Protein 5N7H (pdb70)

Secondary structure (DSSP, 8-state):
----HHHHS----SHHHHHHHHHHHHHHHHHHHHHHHHHHHHHHHHHHHHTT--HHHHHHHHHHHHHHHHHHS-HHHHHHHHHHHHHHHHHHHHHHHHHHHHHH-

InterPro domains:
  IPR008253 Marvel domain [PF01284] (193-360)
  IPR008253 Marvel domain [PS51225] (188-367)
  IPR010844 Occludin homology domain [PF07303] (446-548)
  IPR010844 Occludin homology domain [PS51980] (440-551)
  IPR031176 ELL/occludin family [PTHR23288] (54-548)

GO terms:
  GO:0005923 bicellular tight junction (C, IDA)
  GO:0045216 cell-cell junction organization (P, IMP)
  GO:0007605 sensory perception of sound (P, IMP)
  GO:0061689 tricellular tight junction (C, IDA)
  GO:0070160 tight junction (C, IDA)
  GO:0005886 plasma membrane (C, EXP)
  GO:0005515 protein binding (F, IPI)
  GO:0030054 cell junction (C, IDA)
  GO:0005737 cytoplasm (C, IDA)
  GO:0016323 basolateral plasma membrane (C, IDA)
  GO:0016324 apical plasma membrane (C, IDA)
  GO:0031410 cytoplasmic vesicle (C, IDA)
  GO:0061028 establishment of endothelial barrier (P, IMP)
  GO:0070830 bicellular tight junction assembly (P, IMP)

Sequence (105 aa):
SMPDYVAKYPVIQTDDERERYKAVFQDQFSEYKELSAEVQAVLRKFDELDAVMSRQEHERISRIHEEFKKKKNDPTFLEKKERCDYLKNKLSHIKQRIQEYDKVM

B-factor: mean 73.09, std 29.48, range [32.97, 174.73]

Nearest PDB structures (foldseek):
  5n7h-assembly1_A  TM=1.010E+00  e=1.079E-13  Homo sapiens
  5n7i-assembly2_B  TM=8.763E-01  e=3.084E-10  Homo sapiens
  5c22-assembly4_D  TM=3.031E-01  e=2.743E+00  Escherichia coli

Solvent-accessible surface area: 8056 Å² total; per-residue (Å²): 132,99,80,88,50,83,72,146,38,73,80,8,142,64,92,105,43,61,78,142,12,81,53,42,45,107,92,17,94,55,65,42,129,131,22,26,58,76,11,93,51,32,68,128,93,11,102,115,46,75,86,118,133,123,212,120,90,135,105,135,62,55,176,54,83,109,80,22,84,154,84,76,63,48,99,90,15,81,109,75,68,74,71,9,64,18,0,121,79,28,8,62,22,0,107,89,36,21,101,40,15,66,168,112,151

Organism: Homo sapiens (NCBI:txid9606)

Structure (mmCIF, N/CA/C/O backbone):
data_5N7H
#
_entry.id   5N7H
#
_cell.length_a   44.039
_cell.length_b   44.039
_cell.length_c   202.843
_cell.angle_alpha   90.00
_cell.angle_beta   90.00
_cell.angle_gamma   120.00
#
_symmetry.space_group_name_H-M   'P 62 2 2'
#
loop_
_entity.id
_entity.type
_entity.pdbx_description
1 polymer 'MARVEL domain-containing protein 2'
2 water water
#
loop_
_atom_site.group_PDB
_atom_site.id
_atom_site.type_symbol
_atom_site.label_atom_id
_atom_site.label_alt_id
_atom_site.label_comp_id
_atom_site.label_asym_id
_atom_site.label_entity_id
_atom_site.label_seq_id
_atom_site.pdbx_PDB_ins_code
_atom_site.Cartn_x
_atom_site.Cartn_y
_atom_site.Cartn_z
_atom_site.occupancy
_atom_site.B_iso_or_equiv
_atom_site.auth_seq_id
_atom_site.auth_comp_id
_atom_site.auth_asym_id
_atom_site.auth_atom_id
_atom_site.pdbx_PDB_model_num
ATOM 1 N N . SER A 1 2 ? 4.170 23.896 102.427 1.00 62.04 438 SER A N 1
ATOM 2 C CA . SER A 1 2 ? 5.074 22.781 102.123 1.00 60.73 438 SER A CA 1
ATOM 3 C C . SER A 1 2 ? 4.544 21.715 101.142 1.00 60.54 438 SER A C 1
ATOM 4 O O . SER A 1 2 ? 5.358 20.973 100.588 1.00 59.81 438 SER A O 1
ATOM 7 N N . MET A 1 3 ? 3.215 21.605 100.926 1.00 54.96 439 MET A N 1
ATOM 8 C CA . MET A 1 3 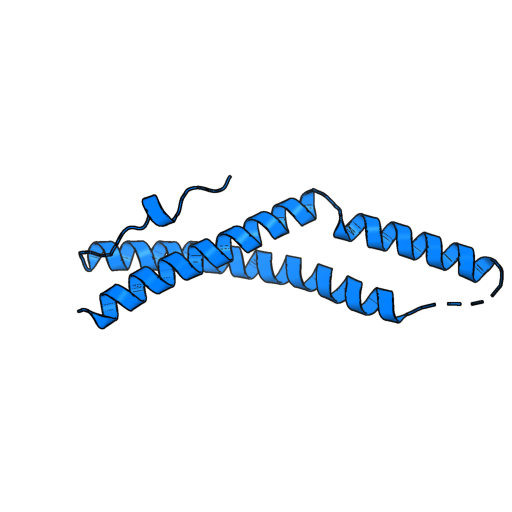? 2.665 20.542 100.066 1.00 50.97 439 MET A CA 1
ATOM 9 C C . MET A 1 3 ? 1.708 21.062 99.004 1.00 53.11 439 MET A C 1
ATOM 10 O O . MET A 1 3 ? 0.500 21.018 99.199 1.00 52.11 439 MET A O 1
ATOM 15 N N . PRO A 1 4 ? 2.248 21.559 97.865 1.00 47.13 440 PRO A N 1
ATOM 16 C CA . PRO A 1 4 ? 1.381 22.031 96.779 1.00 45.00 440 PRO A CA 1
ATOM 17 C C . PRO A 1 4 ? 0.435 20.966 96.216 1.00 43.96 440 PRO A C 1
ATOM 18 O O . PRO A 1 4 ? 0.712 19.769 96.225 1.00 41.78 440 PRO A O 1
ATOM 22 N N . ASP A 1 5 ? -0.665 21.448 95.651 1.00 38.73 441 ASP A N 1
ATOM 23 C CA . ASP A 1 5 ? -1.671 20.618 95.010 1.00 36.99 441 ASP A CA 1
ATOM 24 C C . ASP A 1 5 ? -1.098 20.138 93.687 1.00 42.15 441 ASP A C 1
ATOM 25 O O . ASP A 1 5 ? -1.076 20.881 92.713 1.00 42.50 441 ASP A O 1
ATOM 30 N N . TYR A 1 6 ? -0.608 18.904 93.663 1.00 39.19 442 TYR A N 1
ATOM 31 C CA . TYR A 1 6 ? -0.020 18.317 92.461 1.00 37.67 442 TYR A CA 1
ATOM 32 C C . TYR A 1 6 ? -1.073 17.934 91.408 1.00 39.55 442 TYR A C 1
ATOM 33 O O . TYR A 1 6 ? -0.726 17.715 90.249 1.00 41.21 442 TYR A O 1
ATOM 42 N N . VAL A 1 7 ? -2.341 17.847 91.787 1.00 32.97 443 VAL A N 1
ATOM 43 C CA . VAL A 1 7 ? -3.425 17.534 90.820 1.00 33.01 443 VAL A CA 1
ATOM 44 C C . VAL A 1 7 ? -3.636 18.767 89.951 1.00 39.68 443 VAL A C 1
ATOM 45 O O . VAL A 1 7 ? -3.621 18.665 88.730 1.00 42.57 443 VAL A O 1
ATOM 49 N N . ALA A 1 8 ? -3.736 19.947 90.575 1.00 37.49 444 ALA A N 1
ATOM 50 C CA . ALA A 1 8 ? -3.916 21.221 89.873 1.00 38.10 444 ALA A CA 1
ATOM 51 C C . ALA A 1 8 ? -2.649 21.589 89.070 1.00 41.09 444 ALA A C 1
ATOM 52 O O . ALA A 1 8 ? -2.758 22.136 87.983 1.00 42.16 444 ALA A O 1
ATOM 54 N N . LYS A 1 9 ? -1.463 21.279 89.586 1.00 38.46 445 LYS A N 1
ATOM 55 C CA . LYS A 1 9 ? -0.230 21.647 88.900 1.00 40.37 445 LYS A CA 1
ATOM 56 C C . LYS A 1 9 ? 0.083 20.682 87.771 1.00 46.95 445 LYS A C 1
ATOM 57 O O . LYS A 1 9 ? 0.777 21.067 86.823 1.00 48.38 445 LYS A O 1
ATOM 63 N N . TYR A 1 10 ? -0.426 19.429 87.852 1.00 41.76 446 TYR A N 1
ATOM 64 C CA . TYR A 1 10 ? -0.155 18.433 86.799 1.00 41.21 446 TYR A CA 1
ATOM 65 C C . TYR A 1 10 ? -1.434 17.916 86.168 1.00 45.16 446 TYR A C 1
ATOM 66 O O . TYR A 1 10 ? -1.785 16.772 86.434 1.00 43.86 446 TYR A O 1
ATOM 75 N N . PRO A 1 11 ? -2.123 18.737 85.303 1.00 42.87 447 PRO A N 1
ATOM 76 C CA . PRO A 1 11 ? -3.354 18.258 84.624 1.00 43.57 447 PRO A CA 1
ATOM 77 C C . PRO A 1 11 ? -3.051 17.231 83.537 1.00 51.50 447 PRO A C 1
ATOM 78 O O . PRO A 1 11 ? -1.893 16.890 83.307 1.00 52.34 447 PRO A O 1
ATOM 82 N N . VAL A 1 12 ? -4.079 16.731 82.879 1.00 49.68 448 VAL A N 1
ATOM 83 C CA . VAL A 1 12 ? -3.993 15.776 81.771 1.00 51.81 448 VAL A CA 1
ATOM 84 C C . VAL A 1 12 ? -2.957 16.278 80.730 1.00 56.17 448 VAL A C 1
ATOM 85 O O . VAL A 1 12 ? -2.981 17.456 80.347 1.00 56.87 448 VAL A O 1
ATOM 89 N N . ILE A 1 13 ? -2.037 15.399 80.298 1.00 51.90 449 ILE A N 1
ATOM 90 C CA . ILE A 1 13 ? -1.008 15.795 79.333 1.00 52.31 449 ILE A CA 1
ATOM 91 C C . ILE A 1 13 ? -1.651 15.977 77.987 1.00 62.96 449 ILE A C 1
ATOM 92 O O . ILE A 1 13 ? -2.514 15.183 77.588 1.00 64.21 449 ILE A O 1
ATOM 97 N N . GLN A 1 14 ? -1.252 17.040 77.293 1.00 61.77 450 GLN A N 1
ATOM 98 C CA . GLN A 1 14 ? -1.809 17.322 75.991 1.00 64.20 450 GLN A CA 1
ATOM 99 C C . GLN A 1 14 ? -0.790 17.218 74.863 1.00 69.66 450 GLN A C 1
ATOM 100 O O . GLN A 1 14 ? -1.165 16.805 73.769 1.00 71.27 450 GLN A O 1
ATOM 106 N N . THR A 1 15 ? 0.496 17.566 75.130 1.00 64.15 451 THR A N 1
ATOM 107 C CA . THR A 1 15 ? 1.565 17.578 74.121 1.00 65.80 451 THR A CA 1
ATOM 108 C C . THR A 1 15 ? 2.772 16.792 74.577 1.00 69.36 451 THR A C 1
ATOM 109 O O . THR A 1 15 ? 2.917 16.558 75.771 1.00 68.28 451 THR A O 1
ATOM 113 N N . ASP A 1 16 ? 3.660 16.402 73.643 1.00 69.18 452 ASP A N 1
ATOM 114 C CA . ASP A 1 16 ? 4.910 15.716 73.974 1.00 69.49 452 ASP A CA 1
ATOM 115 C C . ASP A 1 16 ? 5.790 16.643 74.819 1.00 72.22 452 ASP A C 1
ATOM 116 O O . ASP A 1 16 ? 6.416 16.158 75.758 1.00 71.66 452 ASP A O 1
ATOM 121 N N . ASP A 1 17 ? 5.779 17.978 74.542 1.00 68.42 453 ASP A N 1
ATOM 122 C CA . ASP A 1 17 ? 6.522 18.969 75.331 1.00 67.74 453 ASP A CA 1
ATOM 123 C C . ASP A 1 17 ? 6.068 18.911 76.775 1.00 66.65 453 ASP A C 1
ATOM 124 O O . ASP A 1 17 ? 6.906 18.923 77.657 1.00 64.51 453 ASP A O 1
ATOM 129 N N . GLU A 1 18 ? 4.754 18.782 77.014 1.00 60.93 454 GLU A N 1
ATOM 130 C CA . GLU A 1 18 ? 4.233 18.662 78.361 1.00 57.10 454 GLU A CA 1
ATOM 131 C C . GLU A 1 18 ? 4.668 17.350 78.985 1.00 56.58 454 GLU A C 1
ATOM 132 O O . GLU A 1 18 ? 5.122 17.371 80.119 1.00 53.96 454 GLU A O 1
ATOM 138 N N . ARG A 1 19 ? 4.612 16.230 78.225 1.00 53.09 455 ARG A N 1
ATOM 139 C CA . ARG A 1 19 ? 5.046 14.910 78.691 1.00 51.83 455 ARG A CA 1
ATOM 140 C C . ARG A 1 19 ? 6.512 14.969 79.148 1.00 54.90 455 ARG A C 1
ATOM 141 O O . ARG A 1 19 ? 6.840 14.416 80.192 1.00 53.54 455 ARG A O 1
ATOM 149 N N . GLU A 1 20 ? 7.383 15.643 78.371 1.00 51.69 456 GLU A N 1
ATOM 150 C CA . GLU A 1 20 ? 8.802 15.780 78.709 1.00 52.39 456 GLU A CA 1
ATOM 151 C C . GLU A 1 20 ? 8.998 16.557 79.971 1.00 56.81 456 GLU A C 1
ATOM 152 O O . GLU A 1 20 ? 9.855 16.191 80.784 1.00 58.90 456 GLU A O 1
ATOM 158 N N . ARG A 1 21 ? 8.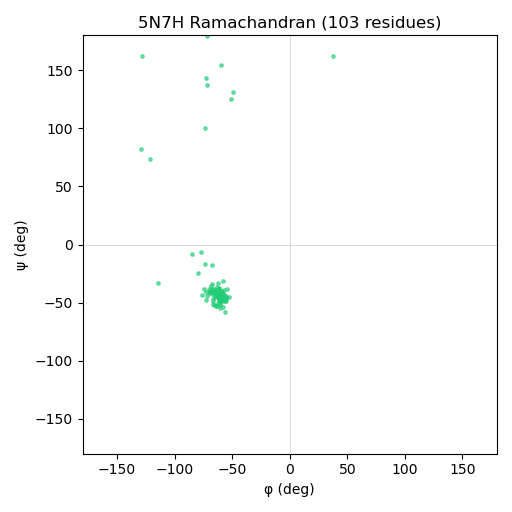180 17.608 80.161 1.00 50.93 457 ARG A N 1
ATOM 159 C CA . ARG A 1 21 ? 8.225 18.417 81.360 1.00 50.15 457 ARG A CA 1
ATOM 160 C C . ARG A 1 21 ? 7.802 17.569 82.579 1.00 50.60 457 ARG A C 1
ATOM 161 O O . ARG A 1 21 ? 8.406 17.689 83.645 1.00 46.39 457 ARG A O 1
ATOM 169 N N . TYR A 1 22 ? 6.794 16.690 82.412 1.00 47.52 458 TYR A N 1
ATOM 170 C CA . TYR A 1 22 ? 6.341 15.873 83.552 1.00 45.61 458 TYR A CA 1
ATOM 171 C C . TYR A 1 22 ? 7.395 14.843 83.895 1.00 48.89 458 TYR A C 1
ATOM 172 O O . TYR A 1 22 ? 7.612 14.600 85.072 1.00 46.27 458 TYR A O 1
ATOM 181 N N . LYS A 1 23 ? 8.055 14.262 82.872 1.00 48.85 459 LYS A N 1
ATOM 182 C CA . LYS A 1 23 ? 9.138 13.285 83.033 1.00 50.35 459 LYS A CA 1
ATOM 183 C C . LYS A 1 23 ? 10.311 13.886 83.823 1.00 55.29 459 LYS A C 1
ATOM 184 O O . LYS A 1 23 ? 10.796 13.264 84.768 1.00 56.87 459 LYS A O 1
ATOM 190 N N . ALA A 1 24 ? 10.741 15.092 83.459 1.00 50.77 460 ALA A N 1
ATOM 191 C CA . ALA A 1 24 ? 11.835 15.763 84.153 1.00 50.79 460 ALA A CA 1
ATOM 192 C C . ALA A 1 24 ? 11.456 16.030 85.635 1.00 50.82 460 ALA A C 1
ATOM 193 O O . ALA A 1 24 ? 12.267 15.790 86.519 1.00 49.11 460 ALA A O 1
ATOM 195 N N . VAL A 1 25 ? 10.209 16.444 85.909 1.00 45.88 461 VAL A N 1
ATOM 196 C CA . VAL A 1 25 ? 9.798 16.672 87.297 1.00 44.77 461 VAL A CA 1
ATOM 197 C C . VAL A 1 25 ? 9.824 15.329 88.082 1.00 48.94 461 VAL A C 1
ATOM 198 O O . VAL A 1 25 ? 10.337 15.257 89.197 1.00 47.14 461 VAL A O 1
ATOM 202 N N . PHE A 1 26 ? 9.344 14.266 87.442 1.00 46.97 462 PHE A N 1
ATOM 203 C CA . PHE A 1 26 ? 9.342 12.931 88.028 1.00 46.13 462 PHE A CA 1
ATOM 204 C C . PHE A 1 26 ? 10.785 12.507 88.403 1.00 49.81 462 PHE A C 1
ATOM 205 O O . PHE A 1 26 ? 11.008 12.094 89.532 1.00 49.07 462 PHE A O 1
ATOM 213 N N . GLN A 1 27 ? 11.759 12.656 87.479 1.00 48.02 463 GLN A N 1
ATOM 214 C CA . GLN A 1 27 ? 13.157 12.313 87.721 1.00 48.80 463 GLN A CA 1
ATOM 215 C C . GLN A 1 27 ? 13.759 13.159 88.858 1.00 54.69 463 GLN A C 1
ATOM 216 O O . GLN A 1 27 ? 14.463 12.610 89.701 1.00 55.32 463 GLN A O 1
ATOM 222 N N . ASP A 1 28 ? 13.525 14.487 88.866 1.00 53.00 464 ASP A N 1
ATOM 223 C CA . ASP A 1 28 ? 14.055 15.344 89.933 1.00 53.01 464 ASP A CA 1
ATOM 224 C C . ASP A 1 28 ? 13.520 14.907 91.298 1.00 54.63 464 ASP A C 1
ATOM 225 O O . ASP A 1 28 ? 14.303 14.756 92.238 1.00 55.10 464 ASP A O 1
ATOM 230 N N . GLN A 1 29 ? 12.203 14.683 91.390 1.00 49.99 465 GLN A N 1
ATOM 231 C CA . GLN A 1 29 ? 11.513 14.342 92.640 1.00 47.97 465 GLN A CA 1
ATOM 232 C C . GLN A 1 29 ? 11.761 12.904 93.085 1.00 54.30 465 GLN A C 1
ATOM 233 O O . GLN A 1 29 ? 11.952 12.688 94.275 1.00 53.71 465 GLN A O 1
ATOM 239 N N . PHE A 1 30 ? 11.822 11.934 92.142 1.00 53.19 466 PHE A N 1
AT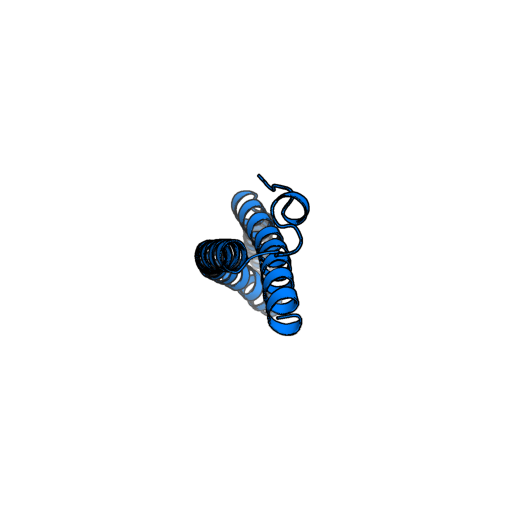OM 240 C CA . PHE A 1 30 ? 12.074 10.528 92.445 1.00 54.35 466 PHE A CA 1
ATOM 241 C C . PHE A 1 30 ? 13.419 10.339 93.101 1.00 60.94 466 PHE A C 1
ATOM 242 O O . PHE A 1 30 ? 13.507 9.563 94.041 1.00 60.56 466 PHE A O 1
ATOM 250 N N . SER A 1 31 ? 14.445 11.104 92.686 1.00 60.14 467 SER A N 1
ATOM 251 C CA . SER A 1 31 ? 15.766 11.008 93.321 1.00 63.05 467 SER A CA 1
ATOM 252 C C . SER A 1 31 ? 15.709 11.561 94.744 1.00 66.28 467 SER A C 1
ATOM 253 O O . SER A 1 31 ? 16.239 10.946 95.671 1.00 67.28 467 SER A O 1
ATOM 256 N N . GLU A 1 32 ? 15.000 12.671 94.924 1.00 62.05 468 GLU A N 1
ATOM 257 C CA . GLU A 1 32 ? 14.797 13.262 96.241 1.00 61.31 468 GLU A CA 1
ATOM 258 C C . GLU A 1 32 ? 14.018 12.270 97.141 1.00 61.99 468 GLU A C 1
ATOM 259 O O . GLU A 1 32 ? 14.435 12.049 98.274 1.00 63.71 468 GLU A O 1
ATOM 265 N N . TYR A 1 33 ? 12.950 11.613 96.602 1.00 53.84 469 TYR A N 1
ATOM 266 C CA . TYR A 1 33 ? 12.125 10.619 97.312 1.00 49.50 469 TYR A CA 1
ATOM 267 C C . TYR A 1 33 ? 12.934 9.360 97.671 1.00 54.70 469 TYR A C 1
ATOM 268 O O . TYR A 1 33 ? 12.739 8.818 98.752 1.00 53.04 469 TYR A O 1
ATOM 277 N N . LYS A 1 34 ? 13.782 8.872 96.744 1.00 54.70 470 LYS A N 1
ATOM 278 C CA . LYS A 1 34 ? 14.619 7.687 96.950 1.00 59.42 470 LYS A CA 1
ATOM 279 C C . LYS A 1 34 ? 15.521 7.862 98.186 1.00 63.02 470 LYS A C 1
ATOM 280 O O . LYS A 1 34 ? 15.604 6.963 99.019 1.00 62.37 470 LYS A O 1
ATOM 286 N N . GLU A 1 35 ? 16.123 9.051 98.320 1.00 62.13 471 GLU A N 1
ATOM 287 C CA . GLU A 1 35 ? 17.017 9.438 99.432 1.00 63.15 471 GLU A CA 1
ATOM 288 C C . GLU A 1 35 ? 16.265 9.560 100.761 1.00 64.21 471 GLU A C 1
ATOM 289 O O . GLU A 1 35 ? 16.819 9.162 101.779 1.00 66.98 471 GLU A O 1
ATOM 295 N N . LEU A 1 36 ? 15.006 10.089 100.762 1.00 54.83 472 LEU A N 1
ATOM 296 C CA . LEU A 1 36 ? 14.187 10.230 101.983 1.00 51.18 472 LEU A CA 1
ATOM 297 C C . LEU A 1 36 ? 13.605 8.925 102.425 1.00 56.82 472 LEU A C 1
ATOM 298 O O . LEU A 1 36 ? 13.477 8.697 103.624 1.00 56.32 472 LEU A O 1
ATOM 303 N N . SER A 1 37 ? 13.085 8.148 101.454 1.00 54.81 473 SER A N 1
ATOM 304 C CA . SER A 1 37 ? 12.455 6.848 101.642 1.00 54.59 473 SER A CA 1
ATOM 305 C C . SER A 1 37 ? 13.407 5.892 102.383 1.00 60.92 473 SER A C 1
ATOM 306 O O . SER A 1 37 ? 12.981 5.252 103.350 1.00 60.60 473 SER A O 1
ATOM 309 N N . ALA A 1 38 ? 14.687 5.846 101.962 1.00 58.95 474 ALA A N 1
ATOM 310 C CA . ALA A 1 38 ? 15.724 4.989 102.558 1.00 62.74 474 ALA A CA 1
ATOM 311 C C . ALA A 1 38 ? 15.912 5.344 104.043 1.00 68.94 474 ALA A C 1
ATOM 312 O O . ALA A 1 38 ? 15.789 4.477 104.927 1.00 70.30 474 ALA A O 1
ATOM 314 N N . GLU A 1 39 ? 16.181 6.637 104.290 1.00 62.89 475 GLU A N 1
ATOM 315 C CA . GLU A 1 39 ? 16.358 7.243 105.596 1.00 62.18 475 GLU A CA 1
ATOM 316 C C . GLU A 1 39 ? 15.138 6.975 106.488 1.00 64.46 475 GLU A C 1
ATOM 317 O O . GLU A 1 39 ? 15.322 6.564 107.617 1.00 65.81 475 GLU A O 1
ATOM 323 N N . VAL A 1 40 ? 13.905 7.160 105.988 1.00 58.67 476 VAL A N 1
ATOM 324 C CA . VAL A 1 40 ? 12.693 6.908 106.784 1.00 57.59 476 VAL A CA 1
ATOM 325 C C . VAL A 1 40 ? 12.546 5.413 107.115 1.00 63.30 476 VAL A C 1
ATOM 326 O O . VAL A 1 40 ? 12.304 5.042 108.267 1.00 64.52 476 VAL A O 1
ATOM 330 N N . GLN A 1 41 ? 12.724 4.563 106.109 1.00 61.32 477 GLN A N 1
ATOM 331 C CA . GLN A 1 41 ? 12.583 3.118 106.239 1.00 62.63 477 GLN A CA 1
ATOM 332 C C . GLN A 1 41 ? 13.603 2.517 107.184 1.00 69.83 477 GLN A C 1
ATOM 333 O O . GLN A 1 41 ? 13.252 1.637 107.980 1.00 71.82 477 GLN A O 1
ATOM 339 N N . ALA A 1 42 ? 14.858 3.002 107.130 1.00 66.61 478 ALA A N 1
ATOM 340 C CA . ALA A 1 42 ? 15.908 2.505 108.013 1.00 68.82 478 ALA A CA 1
ATOM 341 C C . ALA A 1 42 ? 15.527 2.752 109.472 1.00 72.85 478 ALA A C 1
ATOM 342 O O . ALA A 1 42 ? 15.689 1.855 110.295 1.00 75.12 478 ALA A O 1
ATOM 344 N N . VAL A 1 43 ? 14.934 3.915 109.772 1.00 67.01 479 VAL A N 1
ATOM 345 C CA . VAL A 1 43 ? 14.515 4.247 111.133 1.00 68.17 479 VAL A CA 1
ATOM 346 C C . VAL A 1 43 ? 13.382 3.319 111.638 1.00 72.81 479 VAL A C 1
ATOM 347 O O . VAL A 1 43 ? 13.514 2.726 112.716 1.00 74.66 479 VAL A O 1
ATOM 351 N N . LEU A 1 44 ? 12.298 3.181 110.850 1.00 69.08 480 LEU A N 1
ATOM 352 C CA . LEU A 1 44 ? 11.134 2.353 111.200 1.00 70.99 480 LEU A CA 1
ATOM 353 C C . LEU A 1 44 ? 11.449 0.861 111.413 1.00 81.11 480 LEU A C 1
ATOM 354 O O . LEU A 1 44 ? 10.956 0.276 112.386 1.00 83.28 480 LEU A O 1
ATOM 359 N N . ARG A 1 45 ? 12.311 0.273 110.543 1.00 87.16 481 ARG A N 1
ATOM 360 C CA . ARG A 1 45 ? 12.757 -1.128 110.634 1.00 88.23 481 ARG A CA 1
ATOM 361 C C . ARG A 1 45 ? 13.504 -1.361 111.933 1.00 93.14 481 ARG A C 1
ATOM 362 O O . ARG A 1 45 ? 13.279 -2.376 112.594 1.00 93.68 481 ARG A O 1
ATOM 370 N N . LYS A 1 46 ? 14.379 -0.406 112.308 1.00 90.03 482 LYS A N 1
ATOM 371 C CA . LYS A 1 46 ? 15.172 -0.455 113.536 1.00 89.94 482 LYS A CA 1
ATOM 372 C C . LYS A 1 46 ? 14.255 -0.547 114.749 1.00 97.00 482 LYS A C 1
ATOM 373 O O . LYS A 1 46 ? 14.532 -1.318 115.672 1.00 97.06 482 LYS A O 1
ATOM 379 N N . PHE A 1 47 ? 13.140 0.196 114.717 1.00 95.80 483 PHE A N 1
ATOM 380 C CA . PHE A 1 47 ? 12.160 0.173 115.792 1.00 97.38 483 PHE A CA 1
ATOM 381 C C . PHE A 1 47 ? 11.563 -1.209 115.944 1.00 103.48 483 PHE A C 1
ATOM 382 O O . PHE A 1 47 ? 11.486 -1.712 117.069 1.00 103.23 483 PHE A O 1
ATOM 390 N N . ASP A 1 48 ? 11.227 -1.855 114.811 1.00 101.43 484 ASP A N 1
ATOM 391 C CA . ASP A 1 48 ? 10.685 -3.214 114.794 1.00 102.93 484 ASP A CA 1
ATOM 392 C C . ASP A 1 48 ? 11.661 -4.230 115.395 1.00 106.73 484 ASP A C 1
ATOM 393 O O . ASP A 1 48 ? 11.244 -5.027 116.235 1.00 106.23 484 ASP A O 1
ATOM 398 N N . GLU A 1 49 ? 12.967 -4.139 115.040 1.00 103.68 485 GLU A N 1
ATOM 399 C CA . GLU A 1 49 ? 14.039 -4.981 115.604 1.00 103.64 485 GLU A CA 1
ATOM 400 C C . GLU A 1 49 ? 14.103 -4.797 117.128 1.00 108.11 485 GLU A C 1
ATOM 401 O O . GLU A 1 49 ? 14.181 -5.778 117.875 1.00 108.20 485 GLU A O 1
ATOM 407 N N . LEU A 1 50 ? 14.102 -3.526 117.575 1.00 104.05 486 LEU A N 1
ATOM 408 C CA . LEU A 1 50 ? 14.237 -3.162 118.977 1.00 103.76 486 LEU A CA 1
ATOM 409 C C . LEU A 1 50 ? 13.124 -3.690 119.872 1.00 109.31 486 LEU A C 1
ATOM 410 O O . LEU A 1 50 ? 13.430 -4.166 120.962 1.00 108.43 486 LEU A O 1
ATOM 415 N N . ASP A 1 51 ? 11.864 -3.677 119.403 1.00 108.29 487 ASP A N 1
ATOM 416 C CA . ASP A 1 51 ? 10.720 -4.211 120.150 1.00 109.89 487 ASP A CA 1
ATOM 417 C C . ASP A 1 51 ? 10.861 -5.715 120.416 1.00 114.90 487 ASP A C 1
ATOM 418 O O . ASP A 1 51 ? 10.418 -6.205 121.455 1.00 114.37 487 ASP A O 1
ATOM 423 N N . ALA A 1 52 ? 11.489 -6.429 119.471 1.00 112.41 488 ALA A N 1
ATOM 424 C CA . ALA A 1 52 ? 11.728 -7.865 119.513 1.00 113.21 488 ALA A CA 1
ATOM 425 C C . ALA A 1 52 ? 12.725 -8.340 120.601 1.00 117.24 488 ALA A C 1
ATOM 426 O O . ALA A 1 52 ? 12.726 -9.522 120.912 1.00 117.33 488 ALA A O 1
ATOM 428 N N . VAL A 1 53 ? 13.564 -7.448 121.171 1.00 112.99 489 VAL A N 1
ATOM 429 C CA . VAL A 1 53 ? 14.562 -7.817 122.195 1.00 112.37 489 VAL A CA 1
ATOM 430 C C . VAL A 1 53 ? 13.909 -8.261 123.534 1.00 116.39 489 VAL A C 1
ATOM 431 O O . VAL A 1 53 ? 14.382 -9.221 124.155 1.00 116.03 489 VAL A O 1
ATOM 435 N N . MET A 1 54 ? 12.841 -7.568 123.962 1.00 113.02 490 MET A N 1
ATOM 436 C CA . MET A 1 54 ? 12.133 -7.854 125.211 1.00 151.04 490 MET A CA 1
ATOM 437 C C . MET A 1 54 ? 11.319 -9.136 125.113 1.00 174.73 490 MET A C 1
ATOM 438 O O . MET A 1 54 ? 11.431 -9.997 125.982 1.00 135.03 490 MET A O 1
ATOM 443 N N . SER A 1 63 ? 15.934 -9.231 137.704 1.00 92.28 499 SER A N 1
ATOM 444 C CA . SER A 1 63 ? 16.354 -8.048 138.450 1.00 93.11 499 SER A CA 1
ATOM 445 C C . SER A 1 63 ? 15.520 -6.784 138.207 1.00 98.71 499 SER A C 1
ATOM 446 O O . SER A 1 63 ? 14.814 -6.682 137.207 1.00 96.87 499 SER A O 1
ATOM 449 N N . ARG A 1 64 ? 15.639 -5.803 139.146 1.00 98.41 500 ARG A N 1
ATOM 450 C CA . ARG A 1 64 ? 15.031 -4.471 139.053 1.00 98.49 500 ARG A CA 1
ATOM 451 C C . ARG A 1 64 ? 15.878 -3.628 138.084 1.00 102.55 500 ARG A C 1
ATOM 452 O O . ARG A 1 64 ? 15.474 -2.547 137.654 1.00 101.72 500 ARG A O 1
ATOM 460 N N . GLN A 1 65 ? 17.017 -4.204 137.661 1.00 100.19 501 GLN A N 1
ATOM 461 C CA . GLN A 1 65 ? 17.900 -3.637 136.660 1.00 100.21 501 GLN A CA 1
ATOM 462 C C . GLN A 1 65 ? 17.215 -3.773 135.298 1.00 102.14 501 GLN A C 1
ATOM 463 O O . GLN A 1 65 ? 17.265 -2.841 134.499 1.00 101.62 501 GLN A O 1
ATOM 469 N N . GLU A 1 66 ? 16.554 -4.924 135.041 1.00 97.60 502 GLU A N 1
ATOM 470 C CA . GLU A 1 66 ? 15.827 -5.147 133.790 1.00 96.29 502 GLU A CA 1
ATOM 471 C C . GLU A 1 66 ? 14.802 -4.036 133.580 1.00 100.47 502 GLU A C 1
ATOM 472 O O . GLU A 1 66 ? 14.726 -3.477 132.487 1.00 98.60 502 GLU A O 1
ATOM 478 N N . HIS A 1 67 ? 14.059 -3.686 134.652 1.00 98.46 503 HIS A N 1
ATOM 479 C CA . HIS A 1 67 ? 13.073 -2.607 134.656 1.00 98.43 503 HIS A CA 1
ATOM 480 C C . HIS A 1 67 ? 13.757 -1.293 134.261 1.00 103.48 503 HIS A C 1
ATOM 481 O O . HIS A 1 67 ? 13.234 -0.583 133.404 1.00 103.21 503 HIS A O 1
ATOM 488 N N . GLU A 1 68 ? 14.945 -1.004 134.835 1.00 101.23 504 GLU A N 1
ATOM 489 C CA . GLU A 1 68 ? 15.702 0.209 134.519 1.00 102.12 504 GLU A CA 1
ATOM 490 C C . GLU A 1 68 ? 16.063 0.245 133.042 1.00 104.29 504 GLU A C 1
ATOM 491 O O . GLU A 1 68 ? 15.821 1.251 132.383 1.00 103.72 504 GLU A O 1
ATOM 497 N N . ARG A 1 69 ? 16.638 -0.852 132.528 1.00 100.26 505 ARG A N 1
ATOM 498 C CA . ARG A 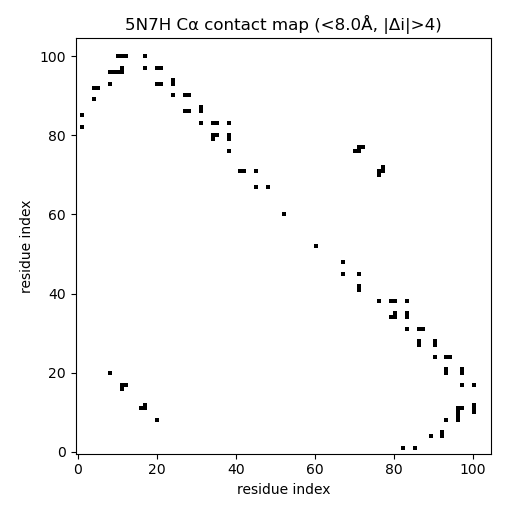1 69 ? 17.071 -0.975 131.138 1.00 99.27 505 ARG A CA 1
ATOM 499 C C . ARG A 1 69 ? 15.931 -0.841 130.125 1.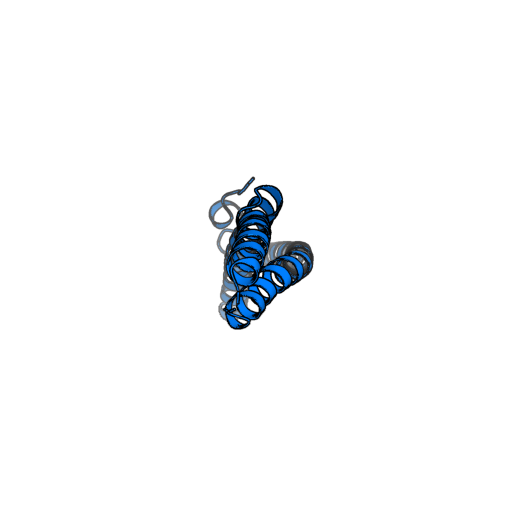00 102.71 505 ARG A C 1
ATOM 500 O O . ARG A 1 69 ? 16.098 -0.156 129.116 1.00 102.08 505 ARG A O 1
ATOM 508 N N . ILE A 1 70 ? 14.788 -1.496 130.382 1.00 99.19 506 ILE A N 1
ATOM 509 C CA . ILE A 1 70 ? 13.620 -1.428 129.501 1.00 98.40 506 ILE A CA 1
ATOM 510 C C . ILE A 1 70 ? 13.218 0.012 129.332 1.00 101.70 506 ILE A C 1
ATOM 511 O O . ILE A 1 70 ? 13.187 0.504 128.217 1.00 99.96 506 ILE A O 1
ATOM 516 N N . SER A 1 71 ? 12.917 0.677 130.458 1.00 99.26 507 SER A N 1
ATOM 517 C CA . SER A 1 71 ? 12.460 2.057 130.515 1.00 99.23 507 SER A CA 1
ATOM 518 C C . SER A 1 71 ? 13.417 2.991 129.811 1.00 102.50 507 SER A C 1
ATOM 519 O O . SER A 1 71 ? 12.972 3.894 129.108 1.00 101.69 507 SER A O 1
ATOM 522 N N . ARG A 1 72 ? 14.723 2.738 129.945 1.00 99.67 508 ARG A N 1
ATOM 523 C CA . ARG A 1 72 ? 15.781 3.502 129.288 1.00 99.45 508 ARG A CA 1
ATOM 524 C C . ARG A 1 72 ? 15.653 3.320 127.784 1.00 102.79 508 ARG A C 1
ATOM 525 O O . ARG A 1 72 ? 15.548 4.316 127.063 1.00 102.30 508 ARG A O 1
ATOM 533 N N . ILE A 1 73 ? 15.597 2.051 127.323 1.00 99.44 509 ILE A N 1
ATOM 534 C CA . ILE A 1 73 ? 15.423 1.705 125.909 1.00 98.69 509 ILE A CA 1
ATOM 535 C C . ILE A 1 73 ? 14.131 2.325 125.383 1.00 103.23 509 ILE A C 1
ATOM 536 O O . ILE A 1 73 ? 14.164 3.021 124.371 1.00 101.92 509 ILE A O 1
ATOM 541 N N . HIS A 1 74 ? 13.005 2.053 126.073 1.00 101.49 510 HIS A N 1
ATOM 542 C CA . HIS A 1 74 ? 11.664 2.496 125.715 1.00 102.64 510 HIS A CA 1
ATOM 543 C C . HIS A 1 74 ? 11.597 3.982 125.507 1.00 103.63 510 HIS A C 1
ATOM 544 O O . HIS A 1 74 ? 10.991 4.414 124.534 1.00 103.36 510 HIS A O 1
ATOM 551 N N . GLU A 1 75 ? 12.204 4.761 126.406 1.00 98.40 511 GLU A N 1
ATOM 552 C CA . GLU A 1 75 ? 12.199 6.205 126.262 1.00 97.75 511 GLU A CA 1
ATOM 553 C C . GLU A 1 75 ? 13.006 6.609 125.053 1.00 98.47 511 GLU A C 1
ATOM 554 O O . GLU A 1 75 ? 12.479 7.332 124.219 1.00 97.37 511 GLU A O 1
ATOM 560 N N . GLU A 1 76 ? 14.228 6.070 124.902 1.00 94.40 512 GLU A N 1
ATOM 561 C CA . GLU A 1 76 ? 15.105 6.347 123.757 1.00 93.83 512 GLU A CA 1
ATOM 562 C C . GLU A 1 76 ? 14.416 6.007 122.424 1.00 96.50 512 GLU A C 1
ATOM 563 O O . GLU A 1 76 ? 14.502 6.780 121.467 1.00 95.51 512 GLU A O 1
ATOM 569 N N . PHE A 1 77 ? 13.796 4.821 122.357 1.00 92.44 513 PHE A N 1
ATOM 570 C CA . PHE A 1 77 ? 13.096 4.304 121.188 1.00 91.65 513 PHE A CA 1
ATOM 571 C C . PHE A 1 77 ? 11.915 5.208 120.823 1.00 92.24 513 PHE A C 1
ATOM 572 O O . PHE A 1 77 ? 11.796 5.629 119.680 1.00 89.85 513 PHE A O 1
ATOM 580 N N . LYS A 1 78 ? 11.075 5.524 121.816 1.00 89.17 514 LYS A N 1
ATOM 581 C CA . LYS A 1 78 ? 9.885 6.350 121.680 1.00 89.53 514 LYS A CA 1
ATOM 582 C C . LYS A 1 78 ? 10.237 7.762 121.223 1.00 91.94 514 LYS A C 1
ATOM 583 O O . LYS A 1 78 ? 9.505 8.337 120.414 1.00 92.69 514 LYS A O 1
ATOM 589 N N . LYS A 1 79 ? 11.364 8.299 121.736 1.00 85.29 515 LYS A N 1
ATOM 590 C CA . LYS A 1 79 ? 11.881 9.626 121.433 1.00 83.68 515 LYS A CA 1
ATOM 591 C C . LYS A 1 79 ? 12.292 9.767 119.957 1.00 83.02 515 LYS A C 1
ATOM 592 O O . LYS A 1 79 ? 12.049 10.818 119.371 1.00 81.06 515 LYS A O 1
ATOM 598 N N . LYS A 1 80 ? 12.912 8.717 119.373 1.00 77.23 516 LYS A N 1
ATOM 599 C CA . LYS A 1 80 ? 13.400 8.708 117.992 1.00 75.59 516 LYS A CA 1
ATOM 600 C C . LYS A 1 80 ? 12.263 8.648 116.960 1.00 75.65 516 LYS A C 1
ATOM 601 O O . LYS A 1 80 ? 12.303 9.377 115.973 1.00 72.20 516 LYS A O 1
ATOM 607 N N . LYS A 1 81 ? 11.262 7.788 117.196 1.00 7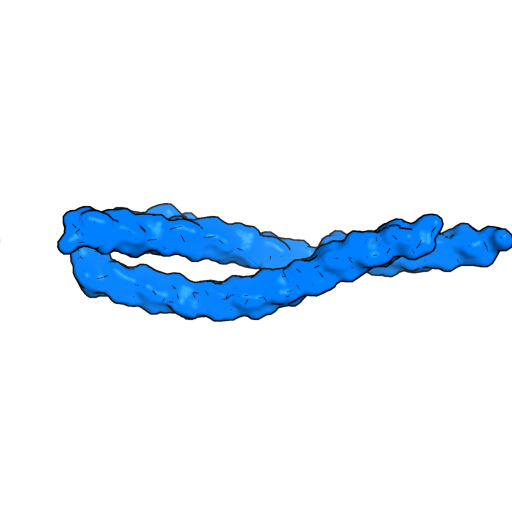3.20 517 LYS A N 1
ATOM 608 C CA . LYS A 1 81 ? 10.116 7.623 116.309 1.00 71.87 517 LYS A CA 1
ATOM 609 C C . LYS A 1 81 ? 9.228 8.836 116.275 1.00 70.96 517 LYS A C 1
ATOM 610 O O . LYS A 1 81 ? 8.775 9.209 115.199 1.00 67.47 517 LYS A O 1
ATOM 616 N N . ASN A 1 82 ? 9.021 9.477 117.432 1.00 67.53 518 ASN A N 1
ATOM 617 C CA . ASN A 1 82 ? 8.164 10.668 117.548 1.00 65.08 518 ASN A CA 1
ATOM 618 C C . ASN A 1 82 ? 8.887 11.985 117.215 1.00 61.15 518 ASN A C 1
ATOM 619 O O . ASN A 1 82 ? 8.240 13.042 117.234 1.00 57.62 518 ASN A O 1
ATOM 624 N N . ASP A 1 83 ? 10.236 11.941 117.032 1.00 53.20 519 ASP A N 1
ATOM 625 C CA . ASP A 1 83 ? 11.012 13.158 116.791 1.00 50.55 519 ASP A CA 1
ATOM 626 C C . ASP A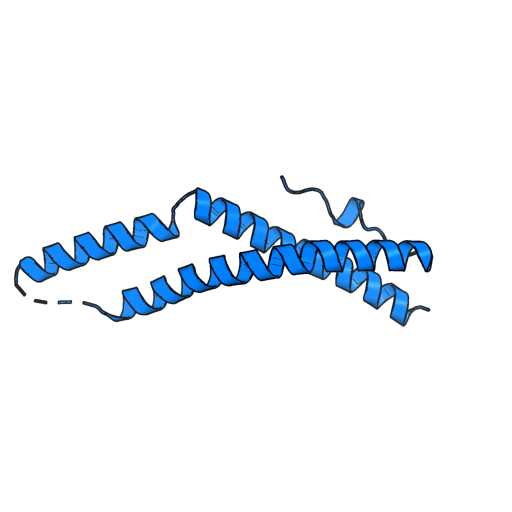 1 83 ? 10.419 14.030 115.651 1.00 51.19 519 ASP A C 1
ATOM 627 O O . ASP A 1 83 ? 10.246 13.541 114.540 1.00 49.36 519 ASP A O 1
ATOM 632 N N . PRO A 1 84 ? 10.128 15.326 115.913 1.00 47.26 520 PRO A N 1
ATOM 633 C CA . PRO A 1 84 ? 9.525 16.176 114.874 1.00 43.61 520 PRO A CA 1
ATOM 634 C C . PRO A 1 84 ? 10.330 16.309 113.581 1.00 45.60 520 PRO A C 1
ATOM 635 O O . PRO A 1 84 ? 9.707 16.446 112.538 1.00 43.82 520 PRO A O 1
ATOM 639 N N . THR A 1 85 ? 11.687 16.250 113.621 1.00 41.39 521 THR A N 1
ATOM 640 C CA . THR A 1 85 ? 12.470 16.334 112.385 1.00 41.40 521 THR A CA 1
ATOM 641 C C . THR A 1 85 ? 12.2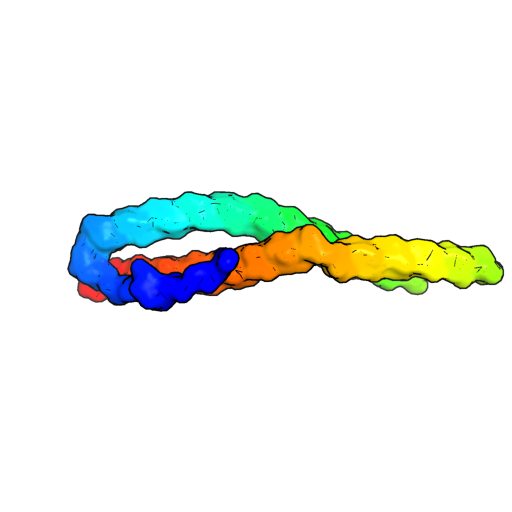38 15.069 111.579 1.00 42.62 521 THR A C 1
ATOM 642 O O . THR A 1 85 ? 12.045 15.142 110.378 1.00 40.57 521 THR A O 1
ATOM 646 N N . PHE A 1 86 ? 12.191 13.921 112.252 1.00 39.59 522 PHE A N 1
ATOM 647 C CA . PHE A 1 86 ? 11.930 12.660 111.575 1.00 39.10 522 PHE A CA 1
ATOM 648 C C . PHE A 1 86 ? 10.471 12.673 110.979 1.00 45.41 522 PHE A C 1
ATOM 649 O O . PHE A 1 86 ? 10.249 12.255 109.837 1.00 45.92 522 PHE A O 1
ATOM 657 N N . LEU A 1 87 ? 9.488 13.133 111.769 1.00 40.63 523 LEU A N 1
ATOM 658 C CA . LEU A 1 87 ? 8.099 13.120 111.322 1.00 39.84 523 LEU A CA 1
ATOM 659 C C . LEU A 1 87 ? 7.857 14.105 110.163 1.00 44.34 523 LEU A C 1
ATOM 660 O O . LEU A 1 87 ? 7.104 13.761 109.250 1.00 42.81 523 LEU A O 1
ATOM 665 N N . GLU A 1 88 ? 8.570 15.268 110.142 1.00 39.38 524 GLU A N 1
ATOM 666 C CA . GLU A 1 88 ? 8.544 16.187 108.977 1.00 38.98 524 GLU A CA 1
ATOM 667 C C . GLU A 1 88 ? 9.083 15.465 107.724 1.00 42.06 524 GLU A C 1
ATOM 668 O O . GLU A 1 88 ? 8.538 15.647 106.661 1.00 41.26 524 GLU A O 1
ATOM 674 N N . LYS A 1 89 ? 10.161 14.672 107.864 1.00 39.60 525 LYS A N 1
ATOM 675 C CA . LYS A 1 89 ? 10.748 13.924 106.735 1.00 39.31 525 LYS A CA 1
ATOM 676 C C . LYS A 1 89 ? 9.823 12.813 106.239 1.00 44.02 525 LYS A C 1
ATOM 677 O O . LYS A 1 89 ? 9.721 12.600 105.033 1.00 43.14 525 LYS A O 1
ATOM 683 N N . LYS A 1 90 ? 9.171 12.086 107.185 1.00 39.92 526 LYS A N 1
ATOM 684 C CA . LYS A 1 90 ? 8.209 11.032 106.868 1.00 38.55 526 LYS A CA 1
ATOM 685 C C . LYS A 1 90 ? 7.012 11.634 106.115 1.00 41.91 526 LYS A C 1
ATOM 686 O O . LYS A 1 90 ? 6.494 11.016 105.183 1.00 43.15 526 LYS A O 1
ATOM 692 N N . GLU A 1 91 ? 6.567 12.827 106.541 1.00 37.31 527 GLU A N 1
ATOM 693 C CA . GLU A 1 91 ? 5.461 13.588 105.937 1.00 36.62 527 GLU A CA 1
ATOM 694 C C . GLU A 1 91 ? 5.835 14.028 104.504 1.00 39.81 527 GLU A C 1
ATOM 695 O O . GLU A 1 91 ? 5.016 13.874 103.580 1.00 37.96 527 GLU A O 1
ATOM 701 N N . ARG A 1 92 ? 7.075 14.536 104.314 1.00 37.12 528 ARG A N 1
ATOM 702 C CA . ARG A 1 92 ? 7.564 14.933 102.969 1.00 37.28 528 ARG A CA 1
ATOM 703 C C . ARG A 1 92 ? 7.634 13.678 102.068 1.00 41.55 528 ARG A C 1
ATOM 704 O O . ARG A 1 92 ? 7.212 13.676 100.914 1.00 37.77 528 ARG A O 1
ATOM 712 N N . CYS A 1 93 ? 8.094 12.587 102.649 1.00 41.21 529 CYS A N 1
ATOM 713 C CA . CYS A 1 93 ? 8.195 11.310 101.977 1.00 42.85 529 CYS A CA 1
ATOM 714 C C . CYS A 1 93 ? 6.838 10.754 101.499 1.00 44.41 529 CYS A C 1
ATOM 715 O O . CYS A 1 93 ? 6.733 10.291 100.379 1.00 44.81 529 CYS A O 1
ATOM 718 N N . ASP A 1 94 ? 5.804 10.791 102.354 1.00 41.15 530 ASP A N 1
ATOM 719 C CA . ASP A 1 94 ? 4.448 10.331 102.059 1.00 40.64 530 ASP A CA 1
ATOM 720 C C . ASP A 1 94 ? 3.843 11.218 101.001 1.00 44.84 530 ASP A C 1
ATOM 721 O O . ASP A 1 94 ? 3.183 10.721 100.101 1.00 44.70 530 ASP A O 1
ATOM 726 N N . TYR A 1 95 ? 4.115 12.525 101.070 1.00 41.91 531 TYR A N 1
ATOM 727 C CA . TYR A 1 95 ? 3.649 13.483 100.057 1.00 40.48 531 TYR A CA 1
ATOM 728 C C . TYR A 1 95 ? 4.273 13.146 98.693 1.00 43.14 531 TYR A C 1
ATOM 729 O O . TYR A 1 95 ? 3.567 13.030 97.692 1.00 43.23 531 TYR A O 1
ATOM 738 N N . LEU A 1 96 ? 5.591 13.022 98.650 1.00 38.95 532 LEU A N 1
ATOM 739 C CA . LEU A 1 96 ? 6.304 12.728 97.419 1.00 38.64 532 LEU A CA 1
ATOM 740 C C . LEU A 1 96 ? 5.849 11.445 96.748 1.00 43.56 532 LEU A C 1
ATOM 741 O O . LEU A 1 96 ? 5.760 11.415 95.539 1.00 45.69 532 LEU A O 1
ATOM 746 N N . LYS A 1 97 ? 5.554 10.402 97.509 1.00 41.10 533 LYS A N 1
ATOM 747 C CA . LYS A 1 97 ? 5.090 9.120 96.975 1.00 42.23 533 LYS A CA 1
ATOM 748 C C . LYS A 1 97 ? 3.803 9.322 96.165 1.00 44.78 533 LYS A C 1
ATOM 749 O O . LYS A 1 97 ? 3.675 8.782 95.068 1.00 46.69 533 LYS A O 1
ATOM 755 N N . ASN A 1 98 ? 2.852 10.069 96.729 1.00 39.71 534 ASN A N 1
ATOM 756 C CA . ASN A 1 98 ? 1.565 10.358 96.128 1.00 39.65 534 ASN A CA 1
ATOM 757 C C . ASN A 1 98 ? 1.742 11.297 94.958 1.00 44.33 534 ASN A C 1
ATOM 758 O O . ASN A 1 98 ? 1.112 11.089 93.930 1.00 45.69 534 ASN A O 1
ATOM 763 N N . LYS A 1 99 ? 2.607 12.328 95.101 1.00 38.53 535 LYS A N 1
ATOM 764 C CA . LYS A 1 99 ? 2.865 13.267 94.011 1.00 37.85 535 LYS A CA 1
ATOM 765 C C . LYS A 1 99 ? 3.453 12.508 92.809 1.00 40.60 535 LYS A C 1
ATOM 766 O O . LYS A 1 99 ? 2.973 12.669 91.687 1.00 41.46 535 LYS A O 1
ATOM 772 N N . LEU A 1 100 ? 4.450 11.666 93.059 1.00 36.81 536 LEU A N 1
ATOM 773 C CA . LEU A 1 100 ? 5.130 10.867 92.022 1.00 37.70 536 LEU A CA 1
ATOM 774 C C . LEU A 1 100 ? 4.176 9.888 91.343 1.00 43.91 536 LEU A C 1
ATOM 775 O O . LEU A 1 100 ? 4.232 9.767 90.130 1.00 44.27 536 LEU A O 1
ATOM 780 N N . SER A 1 101 ? 3.299 9.196 92.124 1.00 41.42 537 SER A N 1
ATOM 781 C CA . SER A 1 101 ? 2.310 8.261 91.575 1.00 43.72 537 SER A CA 1
ATOM 782 C C . SER A 1 101 ? 1.379 9.057 90.680 1.00 45.90 537 SER A C 1
ATOM 783 O O . SER A 1 101 ? 0.998 8.541 89.650 1.00 47.05 537 SER A O 1
ATOM 786 N N . HIS A 1 102 ? 0.998 10.304 91.080 1.00 42.50 538 HIS A N 1
ATOM 787 C CA . HIS A 1 102 ? 0.113 11.172 90.264 1.00 41.27 538 HIS A CA 1
ATOM 788 C C . HIS A 1 102 ? 0.767 11.468 88.929 1.00 43.94 538 HIS A C 1
ATOM 789 O O . HIS A 1 102 ? 0.180 11.203 87.892 1.00 46.22 538 HIS A O 1
ATOM 796 N N . ILE A 1 103 ? 2.017 11.948 88.954 1.00 41.53 539 ILE A N 1
ATOM 797 C CA . ILE A 1 103 ? 2.770 12.285 87.740 1.00 39.43 539 ILE A CA 1
ATOM 798 C C . ILE A 1 103 ? 2.958 11.066 86.878 1.00 42.39 539 ILE A C 1
ATOM 799 O O . ILE A 1 103 ? 2.695 11.153 85.689 1.00 41.58 539 ILE A O 1
ATOM 804 N N . LYS A 1 104 ? 3.350 9.916 87.471 1.00 41.68 540 LYS A N 1
ATOM 805 C CA . LYS A 1 104 ? 3.575 8.655 86.732 1.00 44.02 540 LYS A CA 1
ATOM 806 C C . LYS A 1 104 ? 2.321 8.295 85.938 1.00 47.72 540 LYS A C 1
ATOM 807 O O . LYS A 1 104 ? 2.419 8.024 84.755 1.00 44.90 540 LYS A O 1
ATOM 813 N N . GLN A 1 105 ? 1.146 8.341 86.615 1.00 46.67 541 GLN A N 1
ATOM 814 C CA . GLN A 1 105 ? -0.202 8.064 86.092 1.00 47.60 541 GLN A CA 1
ATOM 815 C C . GLN A 1 105 ? -0.526 9.024 84.960 1.00 50.77 541 GLN A C 1
ATOM 816 O O . GLN A 1 105 ? -1.044 8.558 83.963 1.00 53.08 541 GLN A O 1
ATOM 822 N N . ARG A 1 106 ? -0.205 10.351 85.079 1.00 45.65 542 ARG A N 1
ATOM 823 C CA . ARG A 1 106 ? -0.438 11.309 83.966 1.00 46.04 542 ARG A CA 1
ATOM 824 C C . ARG A 1 106 ? 0.356 10.920 82.717 1.00 52.11 542 ARG A C 1
ATOM 825 O O . ARG A 1 106 ? -0.167 10.996 81.603 1.00 52.97 542 ARG A O 1
ATOM 833 N N . ILE A 1 107 ? 1.621 10.493 82.909 1.00 48.04 543 ILE A N 1
ATOM 834 C CA . ILE A 1 107 ? 2.506 10.106 81.808 1.00 49.14 543 ILE A CA 1
ATOM 835 C C . ILE A 1 107 ? 1.993 8.845 81.113 1.00 56.10 543 ILE A C 1
ATOM 836 O O . ILE A 1 107 ? 1.876 8.832 79.887 1.00 56.07 543 ILE A O 1
ATOM 841 N N . GLN A 1 108 ? 1.703 7.786 81.909 1.00 53.21 544 GLN A N 1
ATOM 842 C CA . GLN A 1 108 ? 1.233 6.491 81.431 1.00 54.94 544 GLN A CA 1
ATOM 843 C C . GLN A 1 108 ? -0.049 6.645 80.659 1.00 60.21 544 GLN A C 1
ATOM 844 O O . GLN A 1 108 ? -0.202 6.054 79.597 1.00 63.07 544 GLN A O 1
ATOM 850 N N . GLU A 1 109 ? -0.941 7.480 81.163 1.00 55.43 545 GLU A N 1
ATOM 851 C CA . GLU A 1 109 ? -2.235 7.773 80.557 1.00 58.39 545 GLU A CA 1
ATOM 852 C C . GLU A 1 109 ? -2.046 8.373 79.152 1.00 65.34 545 GLU A C 1
ATOM 853 O O . GLU A 1 109 ? -2.661 7.904 78.196 1.00 67.88 545 GLU A O 1
ATOM 859 N N . TYR A 1 110 ? -1.132 9.346 79.033 1.00 61.76 546 TYR A N 1
ATOM 860 C CA . TYR A 1 110 ? -0.796 9.997 77.773 1.00 62.99 546 TYR A CA 1
ATOM 861 C C . TYR A 1 110 ? -0.165 9.028 76.768 1.00 70.89 546 TYR A C 1
ATOM 862 O O . TYR A 1 110 ? -0.513 9.070 75.589 1.00 71.83 546 TYR A O 1
ATOM 871 N N . ASP A 1 111 ? 0.774 8.187 77.231 1.00 68.98 547 ASP A N 1
ATOM 872 C CA . ASP A 1 111 ? 1.458 7.214 76.380 1.00 72.22 547 ASP A CA 1
ATOM 873 C C . ASP A 1 111 ? 0.489 6.236 75.782 1.00 84.11 547 ASP A C 1
ATOM 874 O O . ASP A 1 111 ? 0.498 6.032 74.572 1.00 87.85 547 ASP A O 1
ATOM 879 N N . LYS A 1 112 ? -0.401 5.701 76.616 1.00 83.59 548 LYS A N 1
ATOM 880 C CA . LYS A 1 112 ? -1.444 4.763 76.226 1.00 87.92 548 LYS A CA 1
ATOM 881 C C . LYS A 1 112 ? -2.327 5.356 75.123 1.00 94.69 548 LYS A C 1
ATOM 882 O O . LYS A 1 112 ? -2.519 4.713 74.097 1.00 97.03 548 LYS A O 1
ATOM 888 N N . VAL A 1 113 ? -2.789 6.601 75.315 1.00 91.01 549 VAL A N 1
ATOM 889 C CA . VAL A 1 113 ? -3.633 7.344 74.373 1.00 92.63 549 VAL A CA 1
ATOM 890 C C . VAL A 1 113 ? -2.939 7.547 73.043 1.00 97.15 549 VAL A C 1
ATOM 891 O O . VAL A 1 113 ? -3.539 7.326 71.987 1.00 99.84 549 VAL A O 1
ATOM 895 N N . MET A 1 114 ? -1.689 8.010 73.100 1.00 90.74 550 MET A N 1
ATOM 896 C CA . MET A 1 114 ? -0.934 8.372 71.910 1.00 94.62 550 MET A CA 1
ATOM 897 C C . MET A 1 114 ? -0.222 7.192 71.250 1.00 132.98 550 MET A C 1
ATOM 898 O O . MET A 1 114 ? 0.362 7.346 70.178 1.00 102.74 550 MET A O 1
#

Foldseek 3Di:
DFDDLPVVQDADDDVVSLVVLVVVLVVLVVVLVVLVVVLVVLVVVLVVLVVPDVVVVVVVCVVSVVVNVCSNPPPVSVVSVVSNVSSVVSSVSSVCSNVVVVVVD

Radius of gyration: 20.35 Å; Cα contacts (8 Å, |Δi|>4): 53; chains: 1; bounding box: 22×31×67 Å